Protein AF-A0A1H8BHK4-F1 (afdb_monomer)

Radius of gyration: 19.51 Å; Cα contacts (8 Å, |Δi|>4): 167; chains: 1; bounding box: 50×37×69 Å

Nearest PDB structures (foldseek):
  8bxa-assembly1_A  TM=6.561E-01  e=3.176E-01  Staphylococcus aureus subsp. aureus NCTC 8325
  8byv-assembly1_A  TM=4.621E-01  e=2.979E-01  Staphylococcus aureus subsp. aureus NCTC 8325
  3gku-assembly2_C-2  TM=6.340E-01  e=1.389E+00  [Clostridium] symbiosum ATCC 14940
  3gku-assembly1_B  TM=4.636E-01  e=3.611E-01  [Clostridium] symbiosum ATCC 14940
  3gku-assembly1_A  TM=4.887E-01  e=5.306E-01  [Clostridium] symbiosum ATCC 14940

Sequence (132 aa):
MPPVVVVKVSAMSITQREALERRIDEIANRAANAKPFIYEDSLPIHIKSSFDPVNESLIMNTDERLGPSAGSPDVEDMQSAVRQAISPFIEGIPSFWGVDWRYGGKDIYFWFPQDRVRVPAASTPRQQAGSH

Structure (mmCIF, N/CA/C/O backbone):
data_AF-A0A1H8BHK4-F1
#
_entry.id   AF-A0A1H8BHK4-F1
#
loop_
_atom_site.group_PDB
_atom_site.id
_atom_site.type_symbol
_atom_site.label_atom_id
_atom_site.label_alt_id
_atom_site.label_comp_id
_atom_site.label_asym_id
_atom_site.label_entity_id
_atom_site.label_seq_id
_atom_site.pdbx_PDB_ins_code
_atom_site.Cartn_x
_atom_site.Cartn_y
_atom_site.Cartn_z
_atom_site.occupancy
_atom_site.B_iso_or_equiv
_atom_site.auth_seq_id
_atom_site.auth_comp_id
_atom_site.auth_asym_id
_atom_site.auth_atom_id
_atom_site.pdbx_PDB_model_num
ATOM 1 N N . MET A 1 1 ? -12.352 19.039 -0.347 1.00 41.88 1 MET A N 1
ATOM 2 C CA . MET A 1 1 ? -11.421 18.654 0.738 1.00 41.88 1 MET A CA 1
ATOM 3 C C . MET A 1 1 ? -11.815 17.270 1.233 1.00 41.88 1 MET A C 1
ATOM 5 O O . MET A 1 1 ? -13.014 17.057 1.392 1.00 41.88 1 MET A O 1
ATOM 9 N N . PRO A 1 2 ? -10.888 16.311 1.393 1.00 49.81 2 PRO A N 1
ATOM 10 C CA . PRO A 1 2 ? -11.206 15.058 2.073 1.00 49.81 2 PRO A CA 1
ATOM 11 C C . PRO A 1 2 ? -11.502 15.329 3.564 1.00 49.81 2 PRO A C 1
ATOM 13 O O . PRO A 1 2 ? -10.972 16.298 4.112 1.00 49.81 2 PRO A O 1
ATOM 16 N N . PRO A 1 3 ? -12.375 14.537 4.211 1.00 55.22 3 PRO A N 1
ATOM 17 C CA . PRO A 1 3 ? -12.631 14.662 5.643 1.00 55.22 3 PRO A CA 1
ATOM 18 C C . PRO A 1 3 ? -11.342 14.396 6.429 1.00 55.22 3 PRO A C 1
ATOM 20 O O . PRO A 1 3 ? -10.649 13.414 6.170 1.00 55.22 3 PRO A O 1
ATOM 23 N N . VAL A 1 4 ? -11.026 15.278 7.380 1.00 60.44 4 VAL A N 1
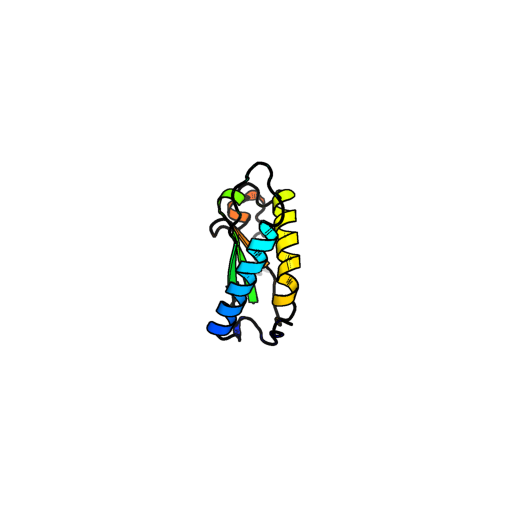ATOM 24 C CA . VAL A 1 4 ? -9.890 15.101 8.291 1.00 60.44 4 VAL A CA 1
ATOM 25 C C . VAL A 1 4 ? -10.234 13.957 9.236 1.00 60.44 4 VAL A C 1
ATOM 27 O O . VAL A 1 4 ? -11.191 14.042 10.007 1.00 60.44 4 VAL A O 1
ATOM 30 N N . VAL A 1 5 ? -9.481 12.867 9.150 1.00 64.19 5 VAL A N 1
ATOM 31 C CA . VAL A 1 5 ? -9.637 11.734 10.057 1.00 64.19 5 VAL A CA 1
ATOM 32 C C . VAL A 1 5 ? -8.963 12.099 11.372 1.00 64.19 5 VAL A C 1
ATOM 34 O O . VAL A 1 5 ? -7.749 12.210 11.425 1.00 64.19 5 VAL A O 1
ATOM 37 N N . VAL A 1 6 ? -9.752 12.328 12.420 1.00 71.88 6 VAL A N 1
ATOM 38 C CA . VAL A 1 6 ? -9.271 12.807 13.735 1.00 71.88 6 VAL A CA 1
ATOM 39 C C . VAL A 1 6 ? -9.185 11.700 14.792 1.00 71.88 6 VAL A C 1
ATOM 41 O O . VAL A 1 6 ? -9.056 11.975 15.983 1.00 71.88 6 VAL A O 1
ATOM 44 N N . VAL A 1 7 ? -9.288 10.437 14.377 1.00 85.38 7 VAL A N 1
ATOM 45 C CA . VAL A 1 7 ? -9.268 9.266 15.265 1.00 85.38 7 VAL A CA 1
ATOM 46 C C . VAL A 1 7 ? -8.165 8.301 14.849 1.00 85.38 7 VAL A C 1
ATOM 48 O O . VAL A 1 7 ? -7.835 8.211 13.668 1.00 85.38 7 VAL A O 1
ATOM 51 N N . LYS A 1 8 ? -7.593 7.591 15.828 1.00 92.25 8 LYS A N 1
ATOM 52 C CA . LYS A 1 8 ? -6.599 6.529 15.602 1.00 92.25 8 LYS A CA 1
ATOM 53 C C . LYS A 1 8 ? -7.183 5.405 14.748 1.00 92.25 8 LYS A C 1
ATOM 55 O O . LYS A 1 8 ? -8.400 5.207 14.756 1.00 92.25 8 LYS A O 1
ATOM 60 N N . VAL A 1 9 ? -6.337 4.621 14.085 1.00 91.56 9 VAL A N 1
ATOM 61 C CA . VAL A 1 9 ? -6.754 3.490 13.241 1.00 91.56 9 VAL A CA 1
ATOM 62 C C . VAL A 1 9 ? -7.573 2.480 14.041 1.00 91.56 9 VAL A C 1
ATOM 64 O O . VAL A 1 9 ? -8.636 2.047 13.584 1.00 91.56 9 VAL A O 1
ATOM 67 N N . SER A 1 10 ? -7.127 2.149 15.256 1.00 93.81 10 SER A N 1
ATOM 68 C CA . SER A 1 10 ? -7.834 1.242 16.172 1.00 93.81 10 SER A CA 1
ATOM 69 C C . SER A 1 10 ? -9.238 1.718 16.559 1.00 93.81 10 SER A C 1
ATOM 71 O O . SER A 1 10 ? -10.106 0.893 16.837 1.00 93.81 10 SER A O 1
ATOM 73 N N . ALA A 1 11 ? -9.483 3.030 16.538 1.00 93.75 11 ALA A N 1
ATOM 74 C CA . ALA A 1 11 ? -10.760 3.641 16.899 1.00 93.75 11 ALA A CA 1
ATOM 75 C C . ALA A 1 11 ? -11.686 3.897 15.695 1.00 93.75 11 ALA A C 1
ATOM 77 O O . ALA A 1 11 ? -12.843 4.277 15.885 1.00 93.75 11 ALA A O 1
ATOM 78 N N . MET A 1 12 ? -11.210 3.703 14.461 1.00 92.75 12 MET A N 1
ATOM 79 C CA . MET A 1 12 ? -12.060 3.789 13.272 1.00 92.75 12 MET A CA 1
ATOM 80 C C . MET A 1 12 ? -13.035 2.615 13.228 1.00 92.75 12 MET A C 1
ATOM 82 O O . MET A 1 12 ? -12.648 1.463 13.438 1.00 92.75 12 MET A O 1
ATOM 86 N N . SER A 1 13 ? -14.288 2.890 12.862 1.00 94.19 13 SER A N 1
ATOM 87 C CA . SER A 1 13 ? -15.198 1.810 12.473 1.00 94.19 13 SER A CA 1
ATOM 88 C C . SER A 1 13 ? -14.677 1.091 11.225 1.00 94.19 13 SER A C 1
ATOM 90 O O . SER A 1 13 ? -13.996 1.690 10.388 1.00 94.19 13 SER A O 1
ATOM 92 N N . ILE A 1 14 ? -15.052 -0.182 11.072 1.00 93.56 14 ILE A N 1
ATOM 93 C CA . ILE A 1 14 ? -14.678 -1.003 9.910 1.00 93.56 14 ILE A CA 1
ATOM 94 C C . ILE A 1 14 ? -15.060 -0.290 8.605 1.00 93.56 14 ILE A C 1
ATOM 96 O O . ILE A 1 14 ? -14.221 -0.104 7.735 1.00 93.56 14 ILE A O 1
ATOM 100 N N . THR A 1 15 ? -16.285 0.229 8.507 1.00 93.88 15 THR A N 1
ATOM 101 C CA . THR A 1 15 ? -16.760 0.921 7.299 1.00 93.88 15 THR A CA 1
ATOM 102 C C . THR A 1 15 ? -15.984 2.205 6.989 1.00 93.88 15 THR A C 1
ATOM 104 O O . THR A 1 15 ? -15.729 2.495 5.820 1.00 93.88 15 THR A O 1
ATOM 107 N N . GLN A 1 16 ? -15.597 2.991 8.003 1.00 92.94 16 GLN A N 1
ATOM 108 C CA . GLN A 1 16 ? -14.761 4.181 7.788 1.00 92.94 16 GLN A CA 1
ATOM 109 C C . GLN A 1 16 ? -13.379 3.798 7.261 1.00 92.94 16 GLN A C 1
ATOM 111 O O . GLN A 1 16 ? -12.881 4.434 6.333 1.00 92.94 16 GLN A O 1
ATOM 116 N N . ARG A 1 17 ? -12.794 2.742 7.831 1.00 94.44 17 ARG A N 1
ATOM 117 C CA . ARG A 1 17 ? -11.499 2.210 7.422 1.00 94.44 17 ARG A CA 1
ATOM 118 C C . ARG A 1 17 ? -11.537 1.710 5.976 1.00 94.44 17 ARG A C 1
ATOM 120 O O . ARG A 1 17 ? -10.780 2.216 5.159 1.00 94.44 17 ARG A O 1
ATOM 127 N N . GLU A 1 18 ? -12.499 0.859 5.627 1.00 95.88 18 GLU A N 1
ATOM 128 C CA . GLU A 1 18 ? -12.686 0.333 4.263 1.00 95.88 18 GLU A CA 1
ATOM 129 C C . GLU A 1 18 ? -12.967 1.434 3.226 1.00 95.88 18 GLU A C 1
ATOM 131 O O . GLU A 1 18 ? -12.593 1.341 2.055 1.00 95.88 18 GLU A O 1
ATOM 136 N N . ALA A 1 19 ? -13.677 2.497 3.614 1.00 95.12 19 ALA A N 1
ATOM 137 C CA . ALA A 1 19 ? -13.889 3.648 2.740 1.00 95.12 19 ALA A CA 1
ATOM 138 C C . ALA A 1 19 ? -12.584 4.416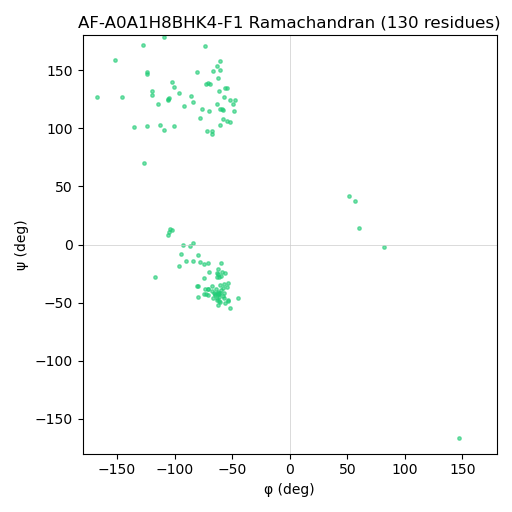 2.480 1.00 95.12 19 ALA A C 1
ATOM 140 O O . ALA A 1 19 ? -12.346 4.851 1.351 1.00 95.12 19 ALA A O 1
ATOM 141 N N . LEU A 1 20 ? -11.742 4.570 3.504 1.00 95.31 20 LEU A N 1
ATOM 142 C CA . LEU A 1 20 ? -10.449 5.232 3.382 1.00 95.31 20 LEU A CA 1
ATOM 143 C C . LEU A 1 20 ? -9.451 4.380 2.589 1.00 95.31 20 LEU A C 1
ATOM 145 O O . LEU A 1 20 ? -8.810 4.910 1.688 1.00 95.31 20 LEU A O 1
ATOM 149 N N . GLU A 1 21 ? -9.392 3.073 2.847 1.00 97.69 21 GLU A N 1
ATOM 150 C CA . GLU A 1 21 ? -8.580 2.101 2.099 1.00 97.69 21 GLU A CA 1
ATOM 151 C C . GLU A 1 21 ? -8.922 2.128 0.609 1.00 97.69 21 GLU A C 1
ATOM 153 O O . GLU A 1 21 ? -8.049 2.349 -0.220 1.00 97.69 21 GLU A O 1
ATOM 158 N N . ARG A 1 22 ? -10.207 2.042 0.235 1.00 97.75 22 ARG A N 1
ATOM 159 C CA . ARG A 1 22 ? -10.606 2.133 -1.184 1.00 97.75 22 ARG A CA 1
ATOM 160 C C . ARG A 1 22 ? -10.164 3.435 -1.845 1.00 97.75 22 ARG A C 1
ATOM 162 O O . ARG A 1 22 ? -9.766 3.438 -3.006 1.00 97.75 22 ARG A O 1
ATOM 169 N N . ARG A 1 23 ? -10.217 4.548 -1.115 1.00 96.81 23 ARG A N 1
ATOM 170 C CA . ARG A 1 23 ? -9.770 5.839 -1.643 1.00 96.81 23 ARG A CA 1
ATOM 171 C C . ARG A 1 23 ? -8.252 5.904 -1.795 1.00 96.81 23 ARG A C 1
ATOM 173 O O . ARG A 1 23 ? -7.760 6.475 -2.766 1.00 96.81 23 ARG A O 1
ATOM 180 N N . ILE A 1 24 ? -7.522 5.326 -0.847 1.00 98.00 24 ILE A N 1
ATOM 181 C CA . ILE A 1 24 ? -6.068 5.195 -0.907 1.00 98.00 24 ILE A CA 1
ATOM 182 C C . ILE A 1 24 ? -5.673 4.282 -2.070 1.00 98.00 24 ILE A C 1
ATOM 184 O O . ILE A 1 24 ? -4.783 4.665 -2.823 1.00 98.00 24 ILE A O 1
ATOM 188 N N . ASP A 1 25 ? -6.361 3.155 -2.284 1.00 98.31 25 ASP A N 1
ATOM 189 C CA . ASP A 1 25 ? -6.148 2.262 -3.429 1.00 98.31 25 ASP A CA 1
ATOM 190 C C . ASP A 1 25 ? -6.190 3.050 -4.743 1.00 98.31 25 ASP A C 1
ATOM 192 O O . ASP A 1 25 ? -5.239 3.016 -5.521 1.00 98.31 25 ASP A O 1
ATOM 1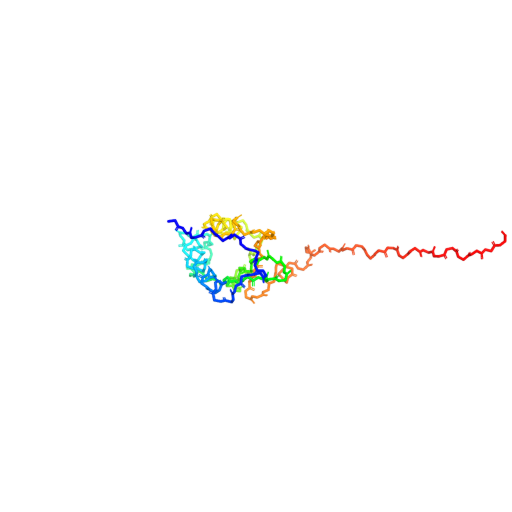96 N N . GLU A 1 26 ? -7.266 3.796 -5.000 1.00 98.12 26 GLU A N 1
ATOM 197 C CA . GLU A 1 26 ? -7.432 4.555 -6.247 1.00 98.12 26 GLU A CA 1
ATOM 198 C C . GLU A 1 26 ? -6.284 5.545 -6.497 1.00 98.12 26 GLU A C 1
ATOM 200 O O . GLU A 1 26 ? -5.795 5.682 -7.622 1.00 98.12 26 GLU A O 1
ATOM 205 N N . ILE A 1 27 ? -5.846 6.240 -5.448 1.00 98.12 27 ILE A N 1
ATOM 206 C CA . ILE A 1 27 ? -4.790 7.255 -5.525 1.00 98.12 27 ILE A CA 1
ATOM 207 C C . ILE A 1 27 ? -3.419 6.602 -5.674 1.00 98.12 27 ILE A C 1
ATOM 209 O O . ILE A 1 27 ? -2.623 7.042 -6.503 1.00 98.12 27 ILE A O 1
ATOM 213 N N . ALA A 1 28 ? -3.160 5.536 -4.921 1.00 98.31 28 ALA A N 1
ATOM 214 C CA . ALA A 1 28 ? -1.913 4.793 -4.972 1.00 98.31 28 ALA A CA 1
ATOM 215 C C . ALA A 1 28 ? -1.707 4.150 -6.344 1.00 98.31 28 ALA A C 1
ATOM 217 O O . ALA A 1 28 ? -0.653 4.330 -6.946 1.00 98.31 28 ALA A O 1
ATOM 218 N N . ASN A 1 29 ? -2.730 3.481 -6.885 1.00 98.25 29 ASN A N 1
ATOM 219 C CA . ASN A 1 29 ? -2.664 2.892 -8.223 1.00 98.25 29 ASN A CA 1
ATOM 220 C C . ASN A 1 29 ? -2.458 3.972 -9.291 1.00 98.25 29 ASN A C 1
ATOM 222 O O . ASN A 1 29 ? -1.649 3.795 -10.199 1.00 98.25 29 ASN A O 1
ATOM 226 N N . ARG A 1 30 ? -3.128 5.124 -9.173 1.00 97.88 30 ARG A N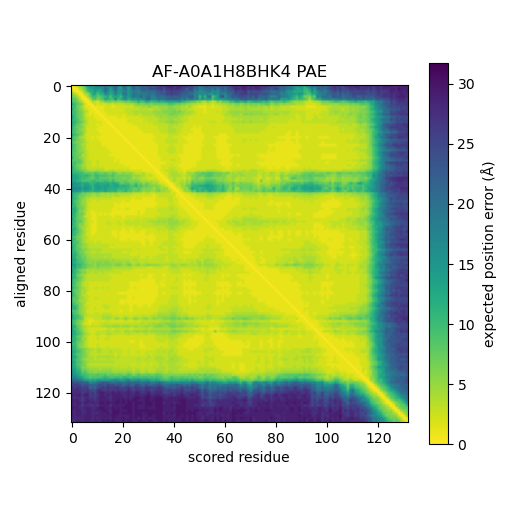 1
ATOM 227 C CA . ARG A 1 30 ? -2.902 6.243 -10.097 1.00 97.88 30 ARG A CA 1
ATOM 228 C C . ARG A 1 30 ? -1.465 6.758 -10.029 1.00 97.88 30 ARG A C 1
ATOM 230 O O . ARG A 1 30 ? -0.875 6.997 -11.073 1.00 97.88 30 ARG A O 1
ATOM 237 N N . ALA A 1 31 ? -0.916 6.932 -8.829 1.00 97.62 31 ALA A N 1
ATOM 238 C CA . ALA A 1 31 ? 0.442 7.428 -8.635 1.00 97.62 31 ALA A CA 1
ATOM 239 C C . ALA A 1 31 ? 1.495 6.436 -9.152 1.00 97.62 31 ALA A C 1
ATOM 241 O O . ALA A 1 31 ? 2.387 6.837 -9.894 1.00 97.62 31 ALA A O 1
ATOM 242 N N . ALA A 1 32 ? 1.348 5.147 -8.834 1.00 96.75 32 ALA A N 1
ATOM 243 C CA . ALA A 1 32 ? 2.261 4.090 -9.269 1.00 96.75 32 ALA A CA 1
ATOM 244 C C . ALA A 1 32 ? 2.293 3.909 -10.794 1.00 96.75 32 ALA A C 1
ATOM 246 O O . ALA A 1 32 ? 3.317 3.521 -11.344 1.00 96.75 32 ALA A O 1
ATOM 247 N N . ASN A 1 33 ? 1.194 4.233 -11.482 1.00 95.69 33 ASN A N 1
ATOM 248 C CA . ASN A 1 33 ? 1.072 4.107 -12.936 1.00 95.69 33 ASN A CA 1
ATOM 249 C C . ASN A 1 33 ? 1.131 5.457 -13.678 1.00 95.69 33 ASN A C 1
ATOM 251 O O . ASN A 1 33 ? 0.876 5.510 -14.879 1.00 95.69 33 ASN A O 1
ATOM 255 N N . ALA A 1 34 ? 1.449 6.565 -12.995 1.00 93.69 34 ALA A N 1
ATOM 256 C CA . ALA A 1 34 ? 1.486 7.896 -13.614 1.00 93.69 34 ALA A CA 1
ATOM 257 C C . ALA A 1 34 ? 2.655 8.073 -14.600 1.00 93.69 34 ALA A C 1
ATOM 259 O O . ALA A 1 34 ? 2.605 8.932 -15.481 1.00 93.69 34 ALA A O 1
ATOM 260 N N . LYS A 1 35 ? 3.713 7.277 -14.437 1.00 89.56 35 LYS A N 1
ATOM 261 C CA . LYS A 1 35 ? 4.880 7.204 -15.317 1.00 89.56 35 LYS A CA 1
ATOM 262 C C . LYS A 1 35 ? 5.482 5.794 -15.235 1.00 89.56 35 LYS A C 1
ATOM 264 O O . LYS A 1 35 ? 5.249 5.113 -14.237 1.00 89.56 35 LYS A O 1
ATOM 269 N N . PRO A 1 36 ? 6.258 5.353 -16.237 1.00 86.56 36 PRO A N 1
ATOM 270 C CA . PRO A 1 36 ? 6.984 4.093 -16.147 1.00 86.56 36 PRO A CA 1
ATOM 271 C C . PRO A 1 36 ? 8.140 4.255 -15.155 1.00 86.56 36 PRO A C 1
ATOM 273 O O . PRO A 1 36 ? 9.175 4.820 -15.491 1.00 86.56 36 PRO A O 1
ATOM 276 N N . PHE A 1 37 ? 7.936 3.824 -13.911 1.00 86.19 37 PHE A N 1
ATOM 277 C CA . PHE A 1 37 ? 9.017 3.770 -12.923 1.00 86.19 37 PHE A CA 1
ATOM 278 C C . PHE A 1 37 ? 9.981 2.623 -13.225 1.00 86.19 37 PHE A C 1
ATOM 280 O O . PHE A 1 37 ? 11.180 2.789 -13.081 1.00 86.19 37 PHE A O 1
ATOM 287 N N . ILE A 1 38 ? 9.449 1.487 -13.675 1.00 87.81 38 ILE A N 1
ATOM 288 C CA . ILE A 1 38 ? 10.192 0.243 -13.868 1.00 87.81 38 ILE A CA 1
ATOM 289 C C . ILE A 1 38 ? 10.235 -0.024 -15.368 1.00 87.81 38 ILE A C 1
ATOM 291 O O . ILE A 1 38 ? 9.227 -0.395 -15.966 1.00 87.81 38 ILE A O 1
ATOM 295 N N . TYR A 1 39 ? 11.372 0.240 -16.005 1.00 78.38 39 TYR A N 1
ATOM 296 C CA . TYR A 1 39 ? 11.474 0.184 -17.467 1.00 78.38 39 TYR A CA 1
ATOM 297 C C . TYR A 1 39 ? 11.498 -1.249 -18.001 1.00 78.38 39 TYR A C 1
ATOM 299 O O . TYR A 1 39 ? 11.036 -1.504 -19.113 1.00 78.38 39 TYR A O 1
ATOM 307 N N . GLU A 1 40 ? 12.000 -2.186 -17.203 1.00 81.25 40 GLU A N 1
ATOM 308 C CA . GLU A 1 40 ? 12.076 -3.609 -17.525 1.00 81.25 40 GLU A CA 1
ATOM 309 C C . GLU A 1 40 ? 10.711 -4.307 -17.436 1.00 81.25 40 GLU A C 1
ATOM 311 O O . GLU A 1 40 ? 10.549 -5.401 -17.977 1.00 81.25 40 GLU A O 1
ATOM 316 N N . ASP A 1 41 ? 9.729 -3.681 -16.780 1.00 81.56 41 ASP A N 1
ATOM 317 C CA . ASP A 1 41 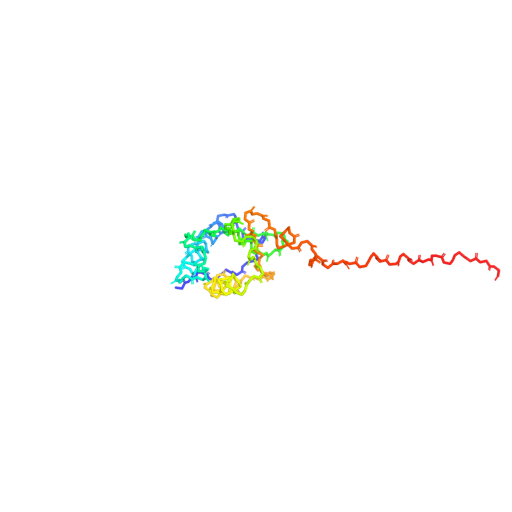? 8.403 -4.247 -16.557 1.00 81.56 41 ASP A CA 1
ATOM 318 C C . ASP A 1 41 ? 7.295 -3.223 -16.841 1.00 81.56 41 ASP A C 1
ATOM 320 O O . ASP A 1 41 ? 6.968 -2.357 -16.030 1.00 81.56 41 ASP A O 1
ATOM 324 N N . SER A 1 42 ? 6.681 -3.358 -18.016 1.00 82.75 42 SER A N 1
ATOM 325 C CA . SER A 1 42 ? 5.621 -2.468 -18.496 1.00 82.75 42 SER A CA 1
ATOM 326 C C . SER A 1 42 ? 4.222 -2.819 -17.983 1.00 82.75 42 SER A C 1
ATOM 328 O O . SER A 1 42 ? 3.250 -2.164 -18.374 1.00 82.75 42 SER A O 1
ATOM 330 N N . LEU A 1 43 ? 4.080 -3.851 -17.141 1.00 91.25 43 LEU A N 1
ATOM 331 C CA . LEU A 1 43 ? 2.774 -4.246 -16.628 1.00 91.25 43 LEU A CA 1
ATOM 332 C C . LEU A 1 43 ? 2.238 -3.210 -15.630 1.00 91.25 43 LEU A C 1
ATOM 334 O O . LEU A 1 43 ? 2.984 -2.761 -14.750 1.00 91.25 43 LEU A O 1
ATOM 338 N N . PRO A 1 44 ? 0.929 -2.889 -15.688 1.00 93.50 44 PRO A N 1
ATOM 339 C CA . PRO A 1 44 ? 0.298 -2.029 -14.699 1.00 93.50 44 PRO A CA 1
ATOM 340 C C . PRO A 1 44 ? 0.521 -2.547 -13.280 1.00 93.50 44 PRO A C 1
ATOM 342 O O . PRO A 1 44 ? 0.385 -3.742 -13.010 1.00 93.50 44 PRO A O 1
ATOM 345 N N . ILE A 1 45 ? 0.873 -1.635 -12.383 1.00 95.81 45 ILE A N 1
ATOM 346 C CA . ILE A 1 45 ? 1.149 -1.925 -10.979 1.00 95.81 45 ILE A CA 1
ATOM 347 C C . ILE A 1 45 ? -0.161 -1.898 -10.205 1.00 95.81 45 ILE A C 1
ATOM 349 O O . ILE A 1 45 ? -0.891 -0.906 -10.274 1.00 95.81 45 ILE A O 1
ATOM 353 N N . HIS A 1 46 ? -0.436 -2.962 -9.452 1.00 97.88 46 HIS A N 1
ATOM 354 C CA . HIS A 1 46 ? -1.615 -3.046 -8.597 1.00 97.88 46 HIS A CA 1
ATOM 355 C C . HIS A 1 46 ? -1.230 -2.891 -7.135 1.00 97.88 46 HIS A C 1
ATOM 357 O O . HIS A 1 46 ? -0.421 -3.653 -6.617 1.00 97.88 46 HIS A O 1
ATOM 363 N N . ILE A 1 47 ? -1.852 -1.930 -6.456 1.00 98.44 47 ILE A N 1
ATOM 364 C CA . ILE A 1 47 ? -1.645 -1.686 -5.029 1.00 98.44 47 ILE A CA 1
ATOM 365 C C . ILE A 1 47 ? -2.963 -1.850 -4.280 1.00 98.44 47 ILE A C 1
ATOM 367 O O . ILE A 1 47 ? -3.993 -1.296 -4.673 1.00 98.44 47 ILE A O 1
ATOM 371 N N . LYS A 1 48 ? -2.915 -2.598 -3.181 1.00 98.50 48 LYS A N 1
ATOM 372 C CA . LYS A 1 48 ? -3.995 -2.744 -2.210 1.00 98.50 48 LYS A CA 1
ATOM 373 C C . LYS A 1 48 ? -3.547 -2.281 -0.840 1.00 98.50 48 LYS A C 1
ATOM 375 O O . LYS A 1 48 ? -2.512 -2.714 -0.339 1.00 98.50 48 LYS A O 1
ATOM 380 N N . SER A 1 49 ? -4.345 -1.408 -0.252 1.00 97.94 49 SER A N 1
ATOM 381 C CA . SER A 1 49 ? -4.115 -0.828 1.055 1.00 97.94 49 SER A CA 1
ATOM 382 C C . SER A 1 49 ? -4.995 -1.502 2.107 1.00 97.94 49 SER A C 1
ATOM 384 O O . SER A 1 49 ? -6.150 -1.839 1.853 1.00 97.94 49 SER A O 1
ATOM 386 N N . SER A 1 50 ? -4.427 -1.737 3.285 1.00 98.06 50 SER A N 1
ATOM 387 C CA . SER A 1 50 ? -5.143 -2.250 4.453 1.00 98.06 50 SER A CA 1
ATOM 388 C C . SER A 1 50 ? -4.540 -1.631 5.696 1.00 98.06 50 SER A C 1
ATOM 390 O O . SER A 1 50 ? -3.334 -1.716 5.921 1.00 98.06 50 SER A O 1
ATOM 392 N N . PHE A 1 51 ? -5.362 -1.023 6.532 1.00 97.50 51 PHE A N 1
ATOM 393 C CA . PHE A 1 51 ? -4.914 -0.527 7.819 1.00 97.50 51 PHE A CA 1
ATOM 394 C C . PHE A 1 51 ? -4.674 -1.682 8.789 1.00 97.50 51 PHE A C 1
ATOM 396 O O . PHE A 1 51 ? -5.492 -2.597 8.912 1.00 97.50 51 PHE A O 1
ATOM 403 N N . ASP A 1 52 ? -3.581 -1.583 9.535 1.00 96.25 52 ASP A N 1
ATOM 404 C CA . ASP A 1 52 ? -3.284 -2.434 10.674 1.00 96.25 52 ASP A CA 1
ATOM 405 C C . ASP A 1 52 ? -3.629 -1.669 11.965 1.00 96.25 52 ASP A C 1
ATOM 407 O O . ASP A 1 52 ? -2.874 -0.788 12.388 1.00 96.25 52 ASP A O 1
ATOM 411 N N . PRO A 1 53 ? -4.775 -1.963 12.607 1.00 94.19 53 PRO A N 1
ATOM 412 C CA . PRO A 1 53 ? -5.180 -1.280 13.832 1.00 94.19 53 PRO A CA 1
ATOM 413 C C . PRO A 1 53 ? -4.331 -1.648 15.050 1.00 94.19 53 PRO A C 1
ATOM 415 O O . PRO A 1 53 ? -4.415 -0.950 16.054 1.00 94.19 53 PRO A O 1
ATOM 418 N N . VAL A 1 54 ? -3.562 -2.741 14.998 1.00 94.25 54 VAL A N 1
ATOM 419 C CA . VAL A 1 54 ? -2.693 -3.159 16.104 1.00 94.25 54 VAL A CA 1
ATOM 420 C C . VAL A 1 54 ? -1.412 -2.336 16.083 1.00 94.25 54 VAL A C 1
ATOM 422 O O . VAL A 1 54 ? -0.991 -1.828 17.120 1.00 94.25 54 VAL A O 1
ATOM 425 N N . ASN A 1 55 ? -0.822 -2.174 14.899 1.00 94.94 55 ASN A N 1
ATOM 426 C CA . ASN A 1 55 ? 0.419 -1.423 14.714 1.00 94.94 55 ASN A CA 1
ATOM 427 C C . ASN A 1 55 ? 0.196 0.060 14.369 1.00 94.94 55 ASN A C 1
ATOM 429 O O . ASN A 1 55 ? 1.168 0.791 14.195 1.00 94.94 55 ASN A O 1
ATOM 433 N N . GLU A 1 56 ? -1.064 0.505 14.271 1.00 95.44 56 GLU A N 1
ATOM 434 C CA . GLU A 1 56 ? -1.447 1.865 13.861 1.00 95.44 56 GLU A CA 1
ATOM 435 C C . GL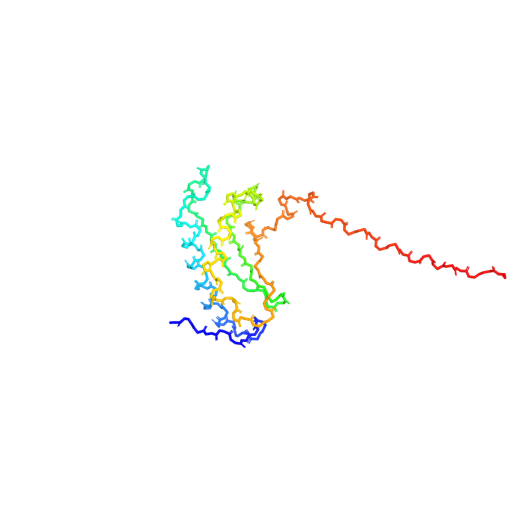U A 1 56 ? -0.770 2.272 12.539 1.00 95.44 56 GLU A C 1
ATOM 437 O O . GLU A 1 56 ? -0.272 3.385 12.381 1.00 95.44 56 GLU A O 1
ATOM 442 N N . SER A 1 57 ? -0.714 1.352 11.577 1.00 96.44 57 SER A N 1
ATOM 443 C CA . SER A 1 57 ? 0.011 1.522 10.316 1.00 96.44 57 SER A CA 1
ATOM 444 C C . SER A 1 57 ? -0.876 1.228 9.107 1.00 96.44 57 SER A C 1
ATOM 446 O O . SER A 1 57 ? -2.020 0.785 9.233 1.00 96.44 57 SER A O 1
ATOM 448 N N . LEU A 1 58 ? -0.356 1.515 7.915 1.00 97.94 58 LEU A N 1
ATOM 449 C CA . LEU A 1 58 ? -0.983 1.161 6.648 1.00 97.94 58 LEU A CA 1
ATOM 450 C C . LEU A 1 58 ? -0.107 0.153 5.912 1.00 97.94 58 LEU A C 1
ATOM 452 O O . LEU A 1 58 ? 1.033 0.455 5.566 1.00 97.94 58 LEU A O 1
ATOM 456 N N . ILE A 1 59 ? -0.657 -1.018 5.627 1.00 98.31 59 ILE A N 1
ATOM 457 C CA . ILE A 1 59 ? -0.029 -2.015 4.770 1.00 98.31 59 ILE A CA 1
ATOM 458 C C . ILE A 1 59 ? -0.363 -1.668 3.321 1.00 98.31 59 ILE A C 1
ATOM 460 O O . ILE A 1 59 ? -1.532 -1.598 2.951 1.00 98.31 59 ILE A O 1
ATOM 464 N N . MET A 1 60 ? 0.667 -1.477 2.503 1.00 98.38 60 MET A N 1
ATOM 465 C CA . MET A 1 60 ? 0.579 -1.272 1.061 1.00 98.38 60 MET A CA 1
ATOM 466 C C . MET A 1 60 ? 1.112 -2.521 0.367 1.00 98.38 60 MET A C 1
ATOM 468 O O . MET A 1 60 ? 2.320 -2.719 0.243 1.00 98.38 60 MET A O 1
ATOM 472 N N . ASN A 1 61 ? 0.202 -3.395 -0.054 1.00 98.56 61 ASN A N 1
ATOM 473 C CA . ASN A 1 61 ? 0.540 -4.620 -0.760 1.00 98.56 61 ASN A CA 1
ATOM 474 C C . ASN A 1 61 ? 0.520 -4.383 -2.271 1.00 98.56 61 ASN A C 1
ATOM 476 O O . ASN A 1 61 ? -0.522 -4.042 -2.828 1.00 98.56 61 ASN A O 1
ATOM 480 N N . THR A 1 62 ? 1.661 -4.579 -2.920 1.00 97.62 62 THR A N 1
ATOM 481 C CA . THR A 1 62 ? 1.827 -4.480 -4.371 1.00 97.62 62 THR A CA 1
ATOM 482 C C . THR A 1 62 ? 2.060 -5.852 -5.009 1.00 97.62 62 THR A C 1
ATOM 484 O O . THR A 1 62 ? 2.118 -6.881 -4.323 1.00 97.62 62 THR A O 1
ATOM 487 N N . ASP A 1 63 ? 2.187 -5.873 -6.333 1.00 96.56 63 ASP A N 1
ATOM 488 C CA . ASP A 1 63 ? 2.427 -7.077 -7.122 1.00 96.56 63 ASP A CA 1
ATOM 489 C C . ASP A 1 63 ? 3.697 -7.823 -6.666 1.00 96.56 63 ASP A C 1
ATOM 491 O O . ASP A 1 63 ? 4.771 -7.241 -6.503 1.00 96.56 63 ASP A O 1
ATOM 495 N N . GLU A 1 64 ? 3.597 -9.149 -6.523 1.00 96.81 64 GLU A N 1
ATOM 496 C CA . GLU A 1 64 ? 4.713 -10.009 -6.094 1.00 96.81 64 GLU A CA 1
ATOM 497 C C . GLU A 1 64 ? 5.943 -9.901 -7.003 1.00 96.81 64 GLU A C 1
ATOM 499 O O . GLU A 1 64 ? 7.074 -9.965 -6.526 1.00 96.81 64 GLU A O 1
ATOM 504 N N . ARG A 1 65 ? 5.718 -9.687 -8.306 1.00 95.19 65 ARG A N 1
ATOM 505 C CA . ARG A 1 65 ? 6.768 -9.547 -9.328 1.00 95.19 65 ARG A CA 1
ATOM 506 C C . ARG A 1 65 ? 7.775 -8.435 -9.020 1.00 95.19 65 ARG A C 1
ATOM 508 O O . ARG A 1 65 ? 8.902 -8.505 -9.490 1.00 95.19 65 ARG A O 1
ATOM 515 N N . LEU A 1 66 ? 7.379 -7.437 -8.225 1.00 95.00 66 LEU A N 1
ATOM 516 C CA . LEU A 1 66 ? 8.239 -6.321 -7.832 1.00 95.00 66 LEU A CA 1
ATOM 517 C C . LEU A 1 66 ? 9.134 -6.652 -6.631 1.00 95.00 66 LEU A C 1
ATOM 519 O O . LEU A 1 66 ? 10.089 -5.930 -6.363 1.00 95.00 66 LEU A O 1
ATOM 523 N N . GLY A 1 67 ? 8.850 -7.748 -5.923 1.00 94.88 67 GLY A N 1
ATOM 524 C CA . GLY A 1 67 ? 9.577 -8.185 -4.735 1.00 94.88 67 GLY A CA 1
ATOM 525 C C . GLY A 1 67 ? 11.094 -8.313 -4.922 1.00 94.88 67 GLY A C 1
ATOM 526 O O . GLY A 1 67 ? 11.836 -7.731 -4.131 1.00 94.88 67 GLY A O 1
ATOM 527 N N . PRO A 1 68 ? 11.589 -8.983 -5.983 1.00 94.06 68 PRO A N 1
ATOM 528 C CA . PRO A 1 68 ? 13.023 -9.064 -6.272 1.00 94.06 68 PRO A CA 1
ATOM 529 C C . PRO A 1 68 ? 13.710 -7.705 -6.472 1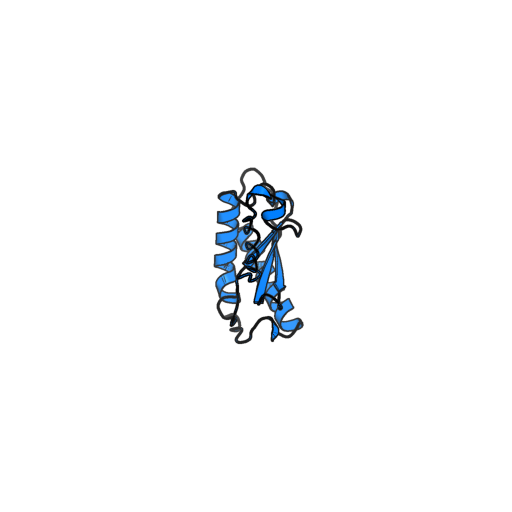.00 94.06 68 PRO A C 1
ATOM 531 O O . PRO A 1 68 ? 14.913 -7.596 -6.254 1.00 94.06 68 PRO A O 1
ATOM 534 N N . SER A 1 69 ? 12.953 -6.673 -6.853 1.00 93.38 69 SER A N 1
ATOM 535 C CA . SER A 1 69 ? 13.445 -5.310 -7.088 1.00 93.38 69 SER A CA 1
ATOM 536 C C . SER A 1 69 ? 13.066 -4.345 -5.961 1.00 93.38 69 SER A C 1
ATOM 538 O O . SER A 1 69 ? 13.239 -3.139 -6.110 1.00 93.38 69 SER A O 1
ATOM 540 N N . ALA A 1 70 ? 12.553 -4.833 -4.827 1.00 91.88 70 ALA A N 1
ATOM 541 C CA . ALA A 1 70 ? 11.962 -3.996 -3.782 1.00 91.88 70 ALA A CA 1
ATOM 542 C C . ALA A 1 70 ? 12.923 -2.983 -3.126 1.00 91.88 70 ALA A C 1
ATOM 544 O O . ALA A 1 70 ? 12.453 -2.001 -2.557 1.00 91.88 70 ALA A O 1
ATOM 545 N N . GLY A 1 71 ? 14.238 -3.213 -3.211 1.00 88.50 71 GLY A N 1
ATOM 546 C CA . GLY A 1 71 ? 15.289 -2.277 -2.782 1.00 88.50 71 GLY A CA 1
ATOM 547 C C . GLY A 1 71 ? 15.985 -1.543 -3.935 1.00 88.50 71 GLY A C 1
ATOM 548 O O . GLY A 1 71 ? 17.075 -1.009 -3.753 1.00 88.50 71 GLY A O 1
ATOM 549 N N . SER A 1 72 ? 15.426 -1.586 -5.147 1.00 92.56 72 SER A N 1
ATOM 550 C CA . SER A 1 72 ? 15.960 -0.836 -6.288 1.00 92.56 72 SER A CA 1
ATOM 551 C C . SER A 1 72 ? 15.517 0.632 -6.236 1.00 92.56 72 SER A C 1
ATOM 553 O O . SER A 1 72 ? 14.392 0.901 -5.805 1.00 92.56 72 SER A O 1
ATOM 555 N N . PRO A 1 73 ? 16.338 1.576 -6.739 1.00 94.06 73 PRO A N 1
ATOM 556 C CA . PRO A 1 73 ? 15.969 2.992 -6.796 1.00 94.06 73 PRO A CA 1
ATOM 557 C C . PRO A 1 73 ? 14.640 3.251 -7.516 1.00 94.06 73 PRO A C 1
ATOM 559 O O . PRO A 1 73 ? 13.855 4.085 -7.079 1.00 94.06 73 PRO A O 1
ATOM 562 N N . ASP A 1 74 ? 14.344 2.495 -8.574 1.00 93.75 74 ASP A N 1
ATOM 563 C CA . ASP A 1 74 ? 13.115 2.654 -9.357 1.00 93.75 74 ASP A CA 1
ATOM 564 C C . ASP A 1 74 ? 11.858 2.309 -8.546 1.00 93.75 74 ASP A C 1
ATOM 566 O O . ASP A 1 74 ? 10.844 3.017 -8.587 1.00 93.75 74 ASP A O 1
ATOM 570 N N . VAL A 1 75 ? 11.925 1.228 -7.761 1.00 94.75 75 VAL A N 1
ATOM 571 C CA . VAL A 1 75 ? 10.833 0.841 -6.863 1.00 94.75 75 VAL A CA 1
ATOM 572 C C . VAL A 1 75 ? 10.727 1.819 -5.690 1.00 94.75 75 VAL A C 1
ATOM 574 O O . VAL A 1 75 ? 9.612 2.175 -5.308 1.00 94.75 75 VAL A O 1
ATOM 577 N N . GLU A 1 76 ? 11.841 2.311 -5.148 1.00 95.31 76 GLU A N 1
ATOM 578 C CA . GLU A 1 76 ? 11.836 3.346 -4.104 1.00 95.31 76 GLU A CA 1
ATOM 579 C C . GLU A 1 76 ? 11.210 4.663 -4.590 1.00 95.31 76 GLU A C 1
ATOM 581 O O . GLU A 1 76 ? 10.379 5.253 -3.892 1.00 95.31 76 GLU A O 1
ATOM 586 N N . ASP A 1 77 ? 11.521 5.091 -5.813 1.00 96.25 77 ASP A N 1
ATOM 587 C CA . ASP A 1 77 ? 10.932 6.271 -6.446 1.00 96.25 77 ASP A CA 1
ATOM 588 C C . ASP A 1 77 ? 9.418 6.116 -6.630 1.00 96.25 77 ASP A C 1
ATOM 590 O O . ASP A 1 77 ? 8.650 7.046 -6.350 1.00 96.25 77 ASP A O 1
ATOM 594 N N . MET A 1 78 ? 8.967 4.930 -7.053 1.00 96.62 78 MET A N 1
ATOM 595 C CA . MET A 1 78 ? 7.542 4.606 -7.136 1.00 96.62 78 MET A CA 1
ATOM 596 C C . MET A 1 78 ? 6.880 4.690 -5.756 1.00 96.62 78 MET A C 1
ATOM 598 O O . MET A 1 78 ? 5.844 5.346 -5.605 1.00 96.62 78 MET A O 1
ATOM 602 N N . GLN A 1 79 ? 7.467 4.059 -4.736 1.00 97.31 79 GLN A N 1
ATOM 603 C CA . GLN A 1 79 ? 6.940 4.102 -3.371 1.00 97.31 79 GLN A CA 1
ATOM 604 C C . GLN A 1 79 ? 6.877 5.535 -2.831 1.00 97.31 79 GLN A C 1
ATOM 606 O O . GLN A 1 79 ? 5.906 5.896 -2.164 1.00 97.31 79 GLN A O 1
ATOM 611 N N . SER A 1 80 ? 7.884 6.360 -3.130 1.00 97.06 80 SER A N 1
ATOM 612 C CA . SER A 1 80 ? 7.936 7.772 -2.749 1.00 97.06 80 SER A CA 1
ATOM 613 C C . SER A 1 80 ? 6.809 8.568 -3.406 1.00 97.06 80 SER A C 1
ATOM 615 O O . SER A 1 80 ? 6.083 9.289 -2.719 1.00 97.06 80 SER A O 1
ATOM 617 N N . ALA A 1 81 ? 6.585 8.381 -4.710 1.00 97.81 81 ALA A N 1
ATOM 618 C CA . ALA A 1 81 ? 5.487 9.025 -5.426 1.00 97.81 81 ALA A CA 1
ATOM 619 C C . ALA A 1 81 ? 4.115 8.617 -4.867 1.00 97.81 81 ALA A C 1
ATOM 621 O O . ALA A 1 81 ? 3.251 9.470 -4.650 1.00 97.81 81 ALA A O 1
ATOM 622 N N . VAL A 1 82 ? 3.926 7.327 -4.570 1.00 98.19 82 VAL A N 1
ATOM 623 C CA . VAL A 1 82 ? 2.708 6.830 -3.917 1.00 98.19 82 VAL A CA 1
ATOM 624 C C . VAL A 1 82 ? 2.545 7.457 -2.536 1.00 98.19 82 VAL A C 1
ATOM 626 O O . VAL A 1 82 ? 1.479 7.994 -2.243 1.00 98.19 82 VAL A O 1
ATOM 629 N N . ARG A 1 83 ? 3.594 7.451 -1.703 1.00 97.06 83 ARG A N 1
ATOM 630 C CA . ARG A 1 83 ? 3.571 8.026 -0.350 1.00 97.06 83 ARG A CA 1
ATOM 631 C C . ARG A 1 83 ? 3.180 9.503 -0.375 1.00 97.06 83 ARG A C 1
ATOM 633 O O . ARG A 1 83 ? 2.308 9.905 0.389 1.00 97.06 83 ARG A O 1
ATOM 640 N N . GLN A 1 84 ? 3.768 10.288 -1.274 1.00 97.06 84 GLN A N 1
ATOM 641 C CA . GLN A 1 84 ? 3.426 11.703 -1.443 1.00 97.06 84 GLN A CA 1
ATOM 642 C C . GLN A 1 84 ? 1.956 11.891 -1.835 1.00 97.06 84 GLN A C 1
ATOM 644 O O . GLN A 1 84 ? 1.276 12.759 -1.289 1.00 97.06 84 GLN A O 1
ATOM 649 N N . ALA A 1 85 ? 1.441 11.056 -2.739 1.00 97.44 85 ALA A N 1
ATOM 650 C CA . ALA A 1 85 ? 0.056 11.142 -3.190 1.00 97.44 85 ALA A CA 1
ATOM 651 C C . ALA A 1 85 ? -0.958 10.794 -2.084 1.00 97.44 85 ALA A C 1
ATOM 653 O O . ALA A 1 85 ? -2.030 11.400 -2.020 1.00 97.44 85 ALA A O 1
ATOM 654 N N . ILE A 1 86 ? -0.631 9.836 -1.209 1.00 96.75 86 ILE A N 1
ATOM 655 C CA . ILE A 1 86 ? -1.535 9.385 -0.140 1.00 96.75 86 ILE A CA 1
ATOM 656 C C . ILE A 1 86 ? -1.368 10.159 1.173 1.00 96.75 86 ILE A C 1
ATOM 658 O O . ILE A 1 86 ? -2.254 10.078 2.020 1.00 96.75 86 ILE A O 1
ATOM 662 N N . SER A 1 87 ? -0.286 10.927 1.346 1.00 95.25 87 SER A N 1
ATOM 663 C CA . SER A 1 87 ? 0.017 11.687 2.573 1.00 95.25 87 SER A CA 1
ATOM 664 C C . SER A 1 87 ? -1.186 12.451 3.151 1.00 95.25 87 SER A C 1
ATOM 666 O O . SER A 1 87 ? -1.488 12.269 4.334 1.00 95.25 87 SER A O 1
ATOM 668 N N . PRO A 1 88 ? -1.981 13.189 2.340 1.00 93.81 88 PRO A N 1
ATOM 669 C CA . PRO A 1 88 ? -3.142 13.934 2.839 1.00 93.81 88 PRO A CA 1
ATOM 670 C C . PRO A 1 88 ? -4.229 13.082 3.516 1.00 93.81 88 PRO A C 1
ATOM 672 O O . PRO A 1 88 ? -5.108 13.627 4.181 1.00 93.81 88 PRO A O 1
ATOM 675 N N . PHE A 1 89 ? -4.212 11.762 3.318 1.00 92.06 89 PHE A N 1
ATOM 676 C CA . PHE A 1 89 ? -5.183 10.816 3.873 1.00 92.06 89 PHE A CA 1
ATOM 677 C C . PHE A 1 89 ? -4.709 10.158 5.168 1.00 92.06 89 PHE A C 1
ATOM 679 O O . PHE A 1 89 ? -5.538 9.630 5.907 1.00 92.06 89 PHE A O 1
ATOM 686 N N . ILE A 1 90 ? -3.402 10.188 5.440 1.00 92.75 90 ILE A N 1
ATOM 687 C CA . ILE A 1 90 ? -2.782 9.474 6.563 1.00 92.75 90 ILE A CA 1
ATOM 688 C C . ILE A 1 90 ? -2.135 10.411 7.588 1.00 92.75 90 ILE A C 1
ATOM 690 O O . ILE A 1 90 ? -2.120 10.079 8.767 1.00 92.75 90 ILE A O 1
ATOM 694 N N . GLU A 1 91 ? -1.680 11.605 7.192 1.00 89.75 91 GLU A N 1
ATOM 695 C CA . GLU A 1 91 ? -1.018 12.569 8.094 1.00 89.75 91 GLU A CA 1
ATOM 696 C C . GLU A 1 91 ? -1.911 13.056 9.243 1.00 89.75 91 GLU A C 1
ATOM 698 O O . GLU A 1 91 ? -1.416 13.405 10.312 1.00 89.75 91 GLU A O 1
ATOM 703 N N . GLY A 1 92 ? -3.232 13.077 9.042 1.00 86.88 92 GLY A N 1
ATOM 704 C CA . GLY A 1 92 ? -4.186 13.483 10.076 1.00 86.88 92 GLY A CA 1
ATOM 705 C C . GLY A 1 92 ? -4.455 12.413 11.137 1.00 86.88 92 GLY A C 1
ATOM 706 O O . GLY A 1 92 ? -5.011 12.737 12.185 1.00 86.88 92 GLY A O 1
ATOM 707 N N . ILE A 1 93 ? -4.071 11.156 10.885 1.00 92.12 93 ILE A N 1
ATOM 708 C CA . ILE A 1 93 ? -4.404 10.021 11.747 1.00 92.12 93 ILE A CA 1
ATOM 709 C C . ILE A 1 93 ? -3.503 10.055 12.995 1.00 92.12 93 ILE A C 1
ATOM 711 O O . ILE A 1 93 ? -2.283 9.906 12.887 1.00 92.12 93 ILE A O 1
ATOM 715 N N . PRO A 1 94 ? -4.063 10.217 14.207 1.00 91.81 94 PRO A N 1
ATOM 716 C CA . PRO A 1 94 ? -3.265 10.233 15.425 1.00 91.81 94 PRO A CA 1
ATOM 717 C C . PRO A 1 94 ? -2.547 8.896 15.650 1.00 91.81 94 PRO A C 1
ATOM 719 O O . PRO A 1 94 ? -3.117 7.834 15.418 1.00 91.81 94 PRO A O 1
ATOM 722 N N . SER A 1 95 ? -1.316 8.950 16.170 1.00 91.06 95 SER A N 1
ATOM 723 C CA . SER A 1 95 ? -0.473 7.770 16.447 1.00 91.06 95 SER A CA 1
ATOM 724 C C . SER A 1 95 ? -0.128 6.902 15.231 1.00 91.06 95 SER A C 1
ATOM 726 O O . SER A 1 95 ? 0.367 5.796 15.424 1.00 91.06 95 SER A O 1
ATOM 728 N N . PHE A 1 96 ? -0.337 7.398 14.009 1.00 94.25 96 PHE A N 1
ATOM 729 C CA . PHE A 1 96 ? 0.003 6.663 12.800 1.00 94.25 96 PHE A CA 1
ATOM 730 C C . PHE A 1 96 ? 1.513 6.404 12.710 1.00 94.25 96 PHE A C 1
ATOM 732 O O . PHE A 1 96 ? 2.316 7.338 12.708 1.00 94.25 96 PHE A O 1
ATOM 739 N N . TRP A 1 97 ? 1.898 5.130 12.653 1.00 93.00 97 TRP A N 1
ATOM 740 C CA . TRP A 1 97 ? 3.293 4.696 12.677 1.00 93.00 97 TRP A CA 1
ATOM 741 C C . TRP A 1 97 ? 3.974 4.824 11.314 1.00 93.00 97 TRP A C 1
ATOM 743 O O . TRP A 1 97 ? 5.155 5.157 11.225 1.00 93.00 97 TRP A O 1
ATOM 753 N N . GLY A 1 98 ? 3.233 4.576 10.235 1.00 94.38 98 GLY A N 1
ATOM 754 C CA . GLY A 1 98 ? 3.766 4.682 8.887 1.00 94.38 98 GLY A CA 1
ATOM 755 C C . GLY A 1 98 ? 3.163 3.691 7.906 1.00 94.38 98 GLY A C 1
ATOM 756 O O . GLY A 1 98 ? 2.138 3.058 8.153 1.00 94.38 98 GLY A O 1
ATOM 757 N N . VAL A 1 99 ? 3.840 3.585 6.767 1.00 96.69 99 VAL A N 1
ATOM 758 C CA . VAL A 1 99 ? 3.473 2.703 5.661 1.00 96.69 99 VAL A CA 1
ATOM 759 C C . VAL A 1 99 ? 4.431 1.519 5.627 1.00 96.69 99 VAL A C 1
ATOM 761 O O . VAL A 1 99 ? 5.642 1.732 5.551 1.00 96.69 99 VAL A O 1
ATOM 764 N N . ASP A 1 100 ? 3.881 0.310 5.653 1.00 96.19 100 ASP A N 1
ATOM 765 C CA . ASP A 1 100 ? 4.603 -0.951 5.490 1.00 96.19 100 ASP A CA 1
ATOM 766 C C . ASP A 1 100 ? 4.342 -1.523 4.092 1.00 96.19 100 ASP A C 1
ATOM 768 O O . ASP A 1 100 ? 3.192 -1.685 3.683 1.00 96.19 100 ASP A O 1
ATOM 772 N N . TRP A 1 101 ? 5.405 -1.818 3.347 1.00 97.56 101 TRP A N 1
ATOM 773 C CA . TRP A 1 101 ? 5.306 -2.316 1.977 1.00 97.56 101 TRP A CA 1
ATOM 774 C C . TRP A 1 101 ? 5.396 -3.835 1.934 1.00 97.56 101 TRP A C 1
ATOM 776 O O . TRP A 1 101 ? 6.316 -4.448 2.479 1.00 97.56 101 TRP A O 1
ATOM 786 N N . ARG A 1 102 ? 4.447 -4.444 1.224 1.00 98.06 102 ARG A N 1
ATOM 787 C CA . ARG A 1 102 ? 4.391 -5.886 0.984 1.00 98.06 102 ARG A CA 1
ATOM 788 C C . ARG A 1 102 ? 4.355 -6.160 -0.513 1.00 98.06 102 ARG A C 1
ATOM 790 O O . ARG A 1 102 ? 3.767 -5.397 -1.270 1.00 98.06 102 ARG A O 1
ATOM 797 N N . TYR A 1 103 ? 4.961 -7.264 -0.925 1.00 97.56 103 TYR A N 1
ATOM 798 C CA . TYR A 1 103 ? 5.058 -7.690 -2.320 1.00 97.56 103 TYR A CA 1
ATOM 799 C C . TYR A 1 103 ? 4.477 -9.090 -2.427 1.00 97.56 103 TYR A C 1
ATOM 801 O O . TYR A 1 103 ? 5.092 -10.056 -1.967 1.00 97.56 103 TYR A O 1
ATOM 809 N N . GLY A 1 104 ? 3.246 -9.205 -2.927 1.00 96.94 104 GLY A N 1
ATOM 810 C CA . GLY A 1 104 ? 2.502 -10.466 -2.849 1.00 96.94 104 GLY A CA 1
ATOM 811 C C . GLY A 1 104 ? 2.352 -10.971 -1.409 1.00 96.94 104 GLY A C 1
ATOM 812 O O . GLY A 1 104 ? 2.504 -12.163 -1.148 1.00 96.94 104 GLY A O 1
ATOM 813 N N . GLY A 1 105 ? 2.151 -10.053 -0.457 1.00 97.00 105 GLY A N 1
ATOM 814 C CA . GLY A 1 105 ? 2.033 -10.335 0.977 1.00 97.00 105 GLY A CA 1
ATOM 815 C C . GLY A 1 105 ? 3.359 -10.499 1.732 1.00 97.00 105 GLY A C 1
ATOM 816 O O . GLY A 1 105 ? 3.344 -10.669 2.949 1.00 97.00 105 GLY A O 1
ATOM 817 N N . LYS A 1 106 ? 4.509 -10.430 1.054 1.00 97.44 106 LYS A N 1
ATOM 818 C CA . LYS A 1 106 ? 5.831 -10.685 1.651 1.00 97.44 106 LYS A CA 1
ATOM 819 C C . LYS A 1 106 ? 6.551 -9.373 1.966 1.00 97.44 106 LYS A C 1
ATOM 821 O O . LYS A 1 106 ? 6.520 -8.461 1.144 1.00 97.44 106 LYS A O 1
ATOM 826 N N . ASP A 1 107 ? 7.169 -9.258 3.143 1.00 95.00 107 ASP A N 1
ATOM 827 C CA . ASP A 1 107 ? 8.009 -8.090 3.468 1.00 95.00 107 ASP A CA 1
ATOM 828 C C . ASP A 1 107 ? 9.348 -8.115 2.733 1.00 95.00 107 ASP A C 1
ATOM 830 O O . ASP A 1 107 ? 9.751 -9.112 2.133 1.00 95.00 107 ASP A O 1
ATOM 834 N N . ILE A 1 108 ? 10.067 -6.999 2.838 1.00 92.75 108 ILE A N 1
ATOM 835 C CA . ILE A 1 108 ? 11.421 -6.840 2.316 1.00 92.75 108 ILE A CA 1
ATOM 836 C C . ILE A 1 108 ? 12.383 -7.933 2.806 1.00 92.75 108 ILE A C 1
ATOM 838 O O . ILE A 1 108 ? 13.243 -8.378 2.054 1.00 92.75 108 ILE A O 1
ATOM 842 N N . TYR A 1 109 ? 12.205 -8.443 4.028 1.00 93.69 109 TYR A N 1
ATOM 843 C CA . TYR A 1 109 ? 13.089 -9.448 4.615 1.00 93.69 109 TYR A CA 1
ATOM 844 C C . TYR A 1 109 ? 12.821 -10.875 4.135 1.00 93.69 109 TYR A C 1
ATOM 846 O O . TYR A 1 109 ? 13.581 -11.784 4.482 1.00 93.69 109 TYR A O 1
ATOM 854 N N . PHE A 1 110 ? 11.735 -11.106 3.402 1.00 95.06 110 PHE A N 1
ATOM 855 C CA . PHE A 1 110 ? 11.563 -12.320 2.615 1.00 95.06 110 PHE A CA 1
ATOM 856 C C . PHE A 1 110 ? 12.472 -12.297 1.379 1.00 95.06 110 PHE A C 1
ATOM 858 O O . PHE A 1 110 ? 13.102 -13.305 1.070 1.00 95.06 110 PHE A O 1
ATOM 865 N N . TRP A 1 111 ? 12.559 -11.149 0.702 1.00 93.44 111 TRP A N 1
ATOM 866 C CA . TRP A 1 111 ? 13.334 -10.976 -0.533 1.00 93.44 111 TRP A CA 1
ATOM 867 C C . TRP A 1 111 ? 14.828 -10.782 -0.270 1.00 93.44 111 TRP A C 1
ATOM 869 O O . TRP A 1 111 ? 15.659 -11.309 -1.006 1.00 93.44 111 TRP A O 1
ATOM 879 N N . PHE A 1 112 ? 15.162 -10.094 0.821 1.00 92.62 112 PHE A N 1
ATOM 880 C CA . PHE A 1 112 ? 16.532 -9.811 1.243 1.00 92.62 112 PHE A CA 1
ATOM 881 C C . PHE A 1 112 ? 16.746 -10.272 2.694 1.00 92.62 112 PHE A C 1
ATOM 883 O O . PHE A 1 112 ? 16.857 -9.463 3.619 1.00 92.62 112 PHE A O 1
ATOM 890 N N . PRO A 1 113 ? 16.775 -11.594 2.951 1.00 91.31 113 PRO A N 1
ATOM 891 C CA . PRO A 1 113 ? 16.899 -12.130 4.307 1.00 91.31 113 PRO A CA 1
ATOM 892 C C . PRO A 1 113 ? 18.213 -11.742 4.996 1.00 91.31 113 PRO A C 1
ATOM 894 O O . PRO A 1 113 ? 18.262 -11.686 6.226 1.00 91.31 113 PRO A O 1
ATOM 897 N N . GLN A 1 114 ? 19.267 -11.464 4.226 1.00 88.75 114 GLN A N 1
ATOM 898 C CA . GLN A 1 114 ? 20.556 -10.993 4.728 1.00 88.75 114 GLN A CA 1
ATOM 899 C C . GLN A 1 114 ? 20.481 -9.622 5.415 1.00 88.75 114 GLN A C 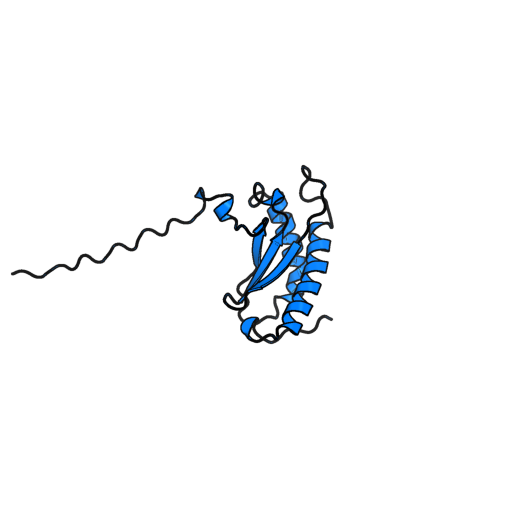1
ATOM 901 O O . GLN A 1 114 ? 21.293 -9.358 6.299 1.00 88.75 114 GLN A O 1
ATOM 906 N N . ASP A 1 115 ? 19.482 -8.802 5.077 1.00 86.31 115 ASP A N 1
ATOM 907 C CA . ASP A 1 115 ? 19.314 -7.448 5.618 1.00 86.31 115 ASP A CA 1
ATOM 908 C C . ASP A 1 115 ? 18.526 -7.439 6.934 1.00 86.31 115 ASP A C 1
ATOM 910 O O . ASP A 1 115 ? 18.332 -6.392 7.558 1.00 86.31 115 ASP A O 1
ATOM 914 N N . ARG A 1 116 ? 18.080 -8.613 7.407 1.00 85.00 116 ARG A N 1
ATOM 915 C CA . ARG A 1 116 ? 17.520 -8.738 8.753 1.00 85.00 116 ARG A CA 1
ATOM 916 C C . ARG A 1 116 ? 18.584 -8.337 9.764 1.00 85.00 116 ARG A C 1
ATOM 918 O O . ARG A 1 116 ? 19.595 -9.025 9.921 1.00 85.00 116 ARG A O 1
ATOM 925 N N . VAL A 1 117 ? 18.317 -7.270 10.515 1.00 76.31 117 VAL A N 1
ATOM 926 C CA . VAL A 1 117 ? 19.137 -6.895 11.668 1.00 76.31 117 VAL A CA 1
ATOM 927 C C . VAL A 1 117 ? 19.146 -8.078 12.635 1.00 76.31 117 VAL A C 1
ATOM 929 O O . VAL A 1 117 ? 18.145 -8.385 13.284 1.00 76.31 117 VAL A O 1
ATOM 932 N N . ARG A 1 118 ? 20.284 -8.773 12.724 1.00 60.72 118 ARG A N 1
ATOM 933 C CA . ARG A 1 118 ? 20.514 -9.760 13.778 1.00 60.72 118 ARG A CA 1
ATOM 934 C C . ARG A 1 118 ? 20.610 -8.988 15.082 1.00 60.72 118 ARG A C 1
ATOM 936 O O . ARG A 1 118 ? 21.664 -8.442 15.392 1.00 60.72 118 ARG A O 1
ATOM 943 N N . VAL A 1 119 ? 19.518 -8.927 15.838 1.00 54.34 119 VAL A N 1
ATOM 944 C CA . VAL A 1 119 ? 19.583 -8.506 17.239 1.00 54.34 119 VAL A CA 1
ATOM 945 C C . VAL A 1 119 ? 20.539 -9.486 17.927 1.00 54.34 119 VAL A C 1
ATOM 947 O O . VAL A 1 119 ? 20.254 -10.689 17.920 1.00 54.34 119 VAL A O 1
ATOM 950 N N . PRO A 1 120 ? 21.693 -9.043 18.463 1.00 52.66 120 PRO A N 1
ATOM 951 C CA . PRO A 1 120 ? 22.532 -9.922 19.261 1.00 52.66 120 PRO A CA 1
ATOM 952 C C . PRO A 1 120 ? 21.663 -10.442 20.401 1.00 52.66 120 PRO A C 1
ATOM 954 O O . PRO A 1 120 ? 21.022 -9.643 21.086 1.00 52.66 120 PRO A O 1
ATOM 957 N N . ALA A 1 121 ? 21.592 -11.765 20.574 1.00 53.59 121 ALA A N 1
ATOM 958 C CA . ALA A 1 121 ? 20.900 -12.349 21.714 1.00 53.59 121 ALA A CA 1
ATOM 959 C C . ALA A 1 121 ? 21.406 -11.636 22.969 1.00 53.59 121 ALA A C 1
ATOM 961 O O . ALA A 1 121 ? 22.618 -11.601 23.197 1.00 53.59 121 ALA A O 1
ATOM 962 N N . ALA A 1 122 ? 20.493 -11.005 23.716 1.00 51.78 122 ALA A N 1
ATOM 963 C CA . ALA A 1 122 ? 20.829 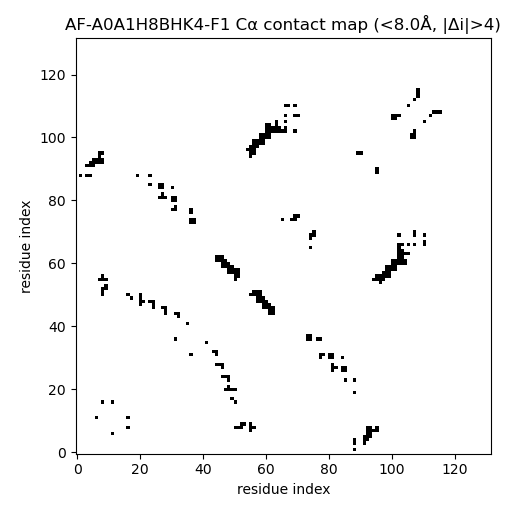-10.319 24.949 1.00 51.78 122 ALA A CA 1
ATOM 964 C C . ALA A 1 122 ? 21.682 -11.274 25.784 1.00 51.78 122 ALA A C 1
ATOM 966 O O . ALA A 1 122 ? 21.233 -12.361 26.145 1.00 51.78 122 ALA A O 1
ATOM 967 N N . SER A 1 123 ? 22.940 -10.902 26.009 1.00 53.56 123 SER A N 1
ATOM 968 C CA . SER A 1 123 ? 23.851 -11.639 26.868 1.00 53.56 123 SER A CA 1
ATOM 969 C C . SER A 1 123 ? 23.174 -11.797 28.222 1.00 53.56 123 SER A C 1
ATOM 971 O O . SER A 1 123 ? 23.028 -10.821 28.960 1.00 53.56 123 SER A O 1
ATOM 973 N N . THR A 1 124 ? 22.711 -13.012 28.514 1.00 50.03 124 THR A N 1
ATOM 974 C CA . THR A 1 124 ? 22.150 -13.400 29.804 1.00 50.03 124 THR A CA 1
ATOM 975 C C . THR A 1 124 ? 23.101 -12.917 30.899 1.00 50.03 124 THR A C 1
ATOM 977 O O . THR A 1 124 ? 24.285 -13.271 30.847 1.00 50.03 124 THR A O 1
ATOM 980 N N . PRO A 1 125 ? 22.651 -12.119 31.885 1.00 48.12 125 PRO A N 1
ATOM 981 C CA . PRO A 1 125 ? 23.491 -11.779 33.018 1.00 48.12 125 PRO A CA 1
ATOM 982 C C . PRO A 1 125 ? 23.909 -13.084 33.689 1.00 48.12 125 PRO A C 1
ATOM 984 O O . PRO A 1 125 ? 23.072 -13.842 34.181 1.00 48.12 125 PRO A O 1
ATOM 987 N N . ARG A 1 126 ? 25.211 -13.374 33.673 1.00 51.03 126 ARG A N 1
ATOM 988 C CA . ARG A 1 126 ? 25.790 -14.452 34.467 1.00 51.03 126 ARG A CA 1
ATOM 989 C C . ARG A 1 126 ? 25.500 -14.095 35.921 1.00 51.03 126 ARG A C 1
ATOM 991 O O . ARG A 1 126 ? 26.147 -13.203 36.461 1.00 51.03 126 ARG A O 1
ATOM 998 N N . GLN A 1 127 ? 24.510 -14.752 36.530 1.00 50.94 127 GLN A N 1
ATOM 999 C CA . GLN A 1 127 ? 24.382 -14.792 37.982 1.00 50.94 127 GLN A CA 1
ATOM 1000 C C . GLN A 1 127 ? 25.742 -15.247 38.514 1.00 50.94 127 GLN A C 1
ATOM 1002 O O . GLN A 1 127 ? 26.123 -16.408 38.363 1.00 50.94 127 GLN A O 1
ATOM 1007 N N . GLN A 1 128 ? 26.512 -14.313 39.072 1.00 48.88 128 GLN A N 1
ATOM 1008 C CA . GLN A 1 128 ? 27.587 -14.666 39.977 1.00 48.88 128 GLN A CA 1
ATOM 1009 C C . GLN A 1 128 ? 26.896 -15.227 41.214 1.00 48.88 128 GLN A C 1
ATOM 1011 O O . GLN A 1 128 ? 26.404 -14.494 42.069 1.00 48.88 128 GLN A O 1
ATOM 1016 N N . ALA A 1 129 ? 26.780 -16.554 41.230 1.00 50.25 129 ALA A N 1
ATOM 1017 C CA . ALA A 1 129 ? 26.594 -17.305 42.449 1.00 50.25 129 ALA A CA 1
ATOM 1018 C C . ALA A 1 129 ? 27.696 -16.867 43.418 1.00 50.25 129 ALA A C 1
ATOM 1020 O O . ALA A 1 129 ? 28.878 -16.871 43.066 1.00 50.25 129 ALA A O 1
ATOM 1021 N N . GLY A 1 130 ? 27.281 -16.421 44.599 1.00 45.38 130 GLY A N 1
ATOM 1022 C CA . GLY A 1 130 ? 28.202 -16.094 45.669 1.00 45.38 130 GLY A CA 1
ATOM 1023 C C . GLY A 1 130 ? 29.018 -17.312 46.077 1.00 45.38 130 GLY A C 1
ATOM 1024 O O . GLY A 1 130 ? 28.541 -18.445 46.017 1.00 45.38 130 GLY A O 1
ATOM 1025 N N . SER A 1 131 ? 30.235 -17.050 46.534 1.00 43.38 131 SER A N 1
ATOM 1026 C CA . SER A 1 131 ? 30.970 -17.950 47.412 1.00 43.38 131 SER A CA 1
ATOM 1027 C C . SER A 1 131 ? 32.188 -17.226 47.987 1.00 43.38 131 SER A C 1
ATOM 1029 O O . SER A 1 131 ? 33.017 -16.742 47.215 1.00 43.38 131 SER A O 1
ATOM 1031 N N . HIS A 1 132 ? 32.258 -17.282 49.322 1.00 42.91 132 HIS A N 1
ATOM 1032 C CA . HIS A 1 132 ? 33.335 -16.943 50.264 1.00 42.91 132 HIS A CA 1
ATOM 1033 C C . HIS A 1 132 ? 33.470 -15.501 50.755 1.00 42.91 132 HIS A C 1
ATOM 1035 O O . HIS A 1 132 ? 33.856 -14.609 49.975 1.00 42.91 132 HIS A O 1
#

Foldseek 3Di:
DPDQDQEQPLPDDPVRQVVLQVVLQVQLQCQLQVDCLDPVDPDRKGWGWHADRVQSEIEIEIALVCLLVCVPPSVVVSVVSSCVRCCSSRVSHPPRPYYFYHHNNHHNCVNVVVPPPPPPDPDDPPPPDDDD

pLDDT: mean 87.4, std 16.0, range [41.88, 98.56]

Secondary structure (DSSP, 8-state):
------S-GGGS-HHHHHHHHHHHHHHHHHHHTSS-S-TT--SPP-EEEEEETTTTEEEEEE-GGGGGGTTSHHHHHHHHHHHHHHHHHHTTSTT--EEEEEETTB-HHHH-GGGS--PPP-----------

Solvent-accessible surface area (backbone atoms only — not comparable to full-atom values): 7782 Å² total; per-residue (Å²): 132,82,84,81,47,84,51,32,58,63,71,48,53,70,69,59,46,56,55,49,28,55,53,44,22,59,48,34,28,49,45,47,57,70,53,86,53,48,83,94,53,85,68,87,58,54,47,46,48,46,75,37,49,88,68,25,28,35,38,41,32,31,50,44,85,49,36,90,44,59,88,35,70,42,47,47,52,34,51,49,47,21,49,65,69,44,38,89,78,50,74,54,29,51,81,54,68,48,78,46,65,24,26,63,79,37,46,65,54,72,67,41,55,85,74,51,80,77,73,73,76,75,78,73,81,77,78,78,73,84,82,133

Mean predicted aligned error: 8.06 Å